Protein AF-X1FPK6-F1 (afdb_monomer)

Mean predicted aligned error: 9.42 Å

Radius of gyration: 22.11 Å; Cα contacts (8 Å, |Δi|>4): 85; chains: 1; bounding box: 51×37×58 Å

Solvent-accessible surface area (backbone atoms only — not comparable to full-atom values): 6823 Å² total; per-residue (Å²): 115,69,71,61,54,52,54,54,59,51,58,76,67,66,68,86,76,87,72,83,51,67,28,59,51,48,30,51,55,52,52,50,31,40,77,72,52,78,44,43,64,62,40,77,58,52,55,67,61,51,12,60,75,69,74,48,63,53,66,39,39,49,53,19,51,52,50,34,38,76,71,53,56,26,42,73,44,97,84,74,46,37,22,29,42,74,80,52,75,64,59,53,50,55,52,50,53,56,46,52,57,53,49,52,53,48,51,56,53,48,63,76,64,61,65,91,79,124

Sequence (118 aa):
KYKYREILKMKSNLKIEGYELLNQKVYRLLKEAIIKGFLEPGTKLLENKIAEKMQVSRTPVREAMQKLVAEGFVKTTPNQTMVVTEVSPEDVKEVLQIRGVLEGLAARTAAKKLTDKK

pLDDT: mean 88.15, std 15.03, range [46.34, 98.38]

Foldseek 3Di:
DVVVVVVVVVVVVPDPDDDQPLLNVLLVVVLVCLVVCVAPFFRWDDLVVSCVVVVHDSVSSVSSLVVCCVVQQWDQDPVRIITGHDDDPVNVVVVVVVVVVVVVVVVVVVVVVDDPPD

Organism: NCBI:txid412755

Nearest PDB structures (foldseek):
  6za7-assembly1_A  TM=7.800E-01  e=1.502E-06  Agrobacterium fabrum str. C58
  3ihu-assembly2_B  TM=8.357E-01  e=2.027E-05  Cupriavidus pinatubonensis JMP134
  6za7-assembly1_B  TM=7.138E-01  e=1.129E-05  Agrobacterium fabrum str. C58
  4p9f-assembly1_A  TM=7.644E-01  e=1.899E-05  Escherichia coli UMEA 3718-1
  3c7j-assembly1_A-2  TM=7.175E-01  e=4.723E-05  Pseudomonas syringae pv. tomato str. DC3000

Secondary structure (DSSP, 8-state):
-HHHHHHHHHHTT----S---HHHHHHHHHHHHHHTTSS-TT-EE-HHHHHHHHT--HHHHHHHHHHHHHTTSEEE-TTS-EEEPP--HHHHHHHHHHHHHHHHHHHHHHHHH-----

Structure (mmCIF, N/CA/C/O backbone):
data_AF-X1FPK6-F1
#
_entry.id   AF-X1FPK6-F1
#
loop_
_atom_site.group_PDB
_atom_site.id
_atom_site.type_symbol
_atom_site.label_atom_id
_atom_site.label_alt_id
_atom_site.label_comp_id
_atom_site.label_asym_id
_atom_si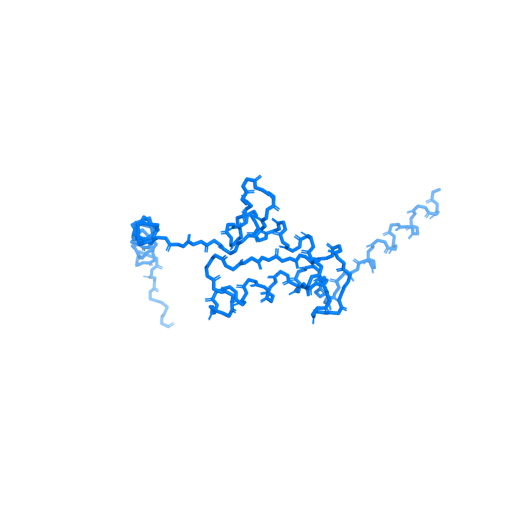te.label_entity_id
_atom_site.label_seq_id
_atom_site.pdbx_PDB_ins_code
_atom_site.Cartn_x
_atom_site.Cartn_y
_atom_site.Cartn_z
_atom_site.occupancy
_atom_site.B_iso_or_equiv
_atom_site.auth_seq_id
_atom_site.auth_comp_id
_atom_site.auth_asym_id
_atom_site.auth_atom_id
_atom_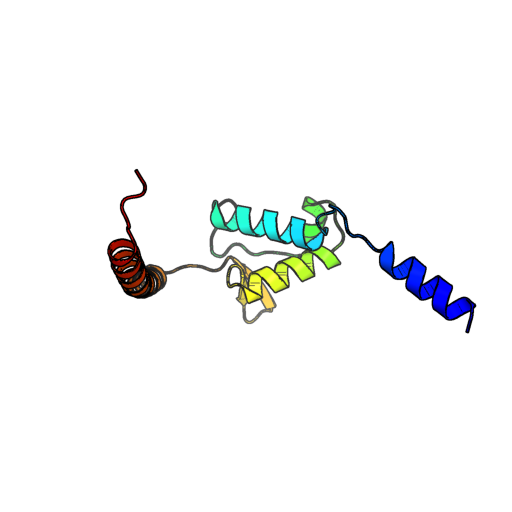site.pdbx_PDB_model_num
ATOM 1 N N . LYS A 1 1 ? 35.557 -0.500 29.540 1.00 52.78 1 LYS A N 1
ATOM 2 C CA . LYS A 1 1 ? 35.883 -1.038 28.189 1.00 52.78 1 LYS A CA 1
ATOM 3 C C . LYS A 1 1 ? 35.368 -2.467 27.960 1.00 52.78 1 LYS A C 1
ATOM 5 O O . LYS A 1 1 ? 34.777 -2.694 26.913 1.00 52.78 1 LYS A O 1
ATOM 10 N N . TYR A 1 2 ? 35.519 -3.399 28.909 1.00 51.41 2 TYR A N 1
ATOM 11 C CA . TYR A 1 2 ? 35.089 -4.803 28.753 1.00 51.41 2 TYR A CA 1
ATOM 12 C C . TYR A 1 2 ? 33.574 -4.989 28.525 1.00 51.41 2 TYR A C 1
ATOM 14 O O . TYR A 1 2 ? 33.186 -5.634 27.558 1.00 51.41 2 TYR A O 1
ATOM 22 N N . LYS A 1 3 ? 32.728 -4.278 29.281 1.00 59.91 3 LYS A N 1
ATOM 23 C CA . LYS A 1 3 ? 31.257 -4.303 29.132 1.00 59.91 3 LYS A CA 1
ATOM 24 C C . LYS A 1 3 ? 30.745 -3.828 27.755 1.00 59.91 3 LYS A C 1
ATOM 26 O O . LYS A 1 3 ? 29.742 -4.314 27.253 1.00 59.91 3 LYS A O 1
ATOM 31 N N . TYR A 1 4 ? 31.461 -2.909 27.099 1.00 59.62 4 TYR A N 1
ATOM 32 C CA . TYR A 1 4 ? 31.097 -2.398 25.764 1.00 59.62 4 TYR A CA 1
ATOM 33 C C . TYR A 1 4 ? 31.400 -3.412 24.645 1.00 59.62 4 TYR A C 1
ATOM 35 O O . TYR A 1 4 ? 30.702 -3.459 23.635 1.00 59.62 4 TYR A O 1
ATOM 43 N N . ARG A 1 5 ? 32.429 -4.253 24.833 1.00 62.06 5 ARG A N 1
ATOM 44 C CA . ARG A 1 5 ? 32.770 -5.339 23.901 1.00 62.06 5 ARG A CA 1
ATOM 45 C C . ARG A 1 5 ? 31.777 -6.498 23.983 1.00 62.06 5 ARG A C 1
ATOM 47 O O . ARG A 1 5 ? 31.493 -7.101 22.954 1.00 62.06 5 ARG A O 1
ATOM 54 N N . GLU A 1 6 ? 31.217 -6.769 25.161 1.00 60.84 6 GLU A N 1
ATOM 55 C CA . GLU A 1 6 ? 30.115 -7.729 25.319 1.00 60.84 6 GLU A CA 1
ATOM 56 C C . GLU A 1 6 ? 28.853 -7.261 24.586 1.00 60.84 6 GLU A C 1
ATOM 58 O O . GLU A 1 6 ? 28.275 -8.027 23.824 1.00 60.84 6 GLU A O 1
ATOM 63 N N . ILE A 1 7 ? 28.498 -5.976 24.701 1.00 61.88 7 ILE A N 1
ATOM 64 C CA . ILE A 1 7 ? 27.365 -5.382 23.968 1.00 61.88 7 ILE A CA 1
ATOM 65 C C . ILE A 1 7 ? 27.565 -5.476 22.441 1.00 61.88 7 ILE A C 1
ATOM 67 O O . ILE A 1 7 ? 26.622 -5.784 21.713 1.00 61.88 7 ILE A O 1
ATOM 71 N N . LEU A 1 8 ? 28.786 -5.259 21.935 1.00 59.78 8 LEU A N 1
ATOM 72 C CA . LEU A 1 8 ? 29.099 -5.394 20.503 1.00 59.78 8 LEU A CA 1
ATOM 73 C C . LEU A 1 8 ? 29.055 -6.850 20.008 1.00 59.78 8 LEU A C 1
ATOM 75 O O . LEU A 1 8 ? 28.556 -7.087 18.911 1.00 59.78 8 LEU A O 1
ATOM 79 N N . LYS A 1 9 ? 29.496 -7.824 20.819 1.00 58.16 9 LYS A N 1
ATOM 80 C CA . LYS A 1 9 ? 29.322 -9.263 20.532 1.00 58.16 9 LYS A CA 1
ATOM 81 C C . LYS A 1 9 ? 27.850 -9.694 20.561 1.00 58.16 9 LYS A C 1
ATOM 83 O O 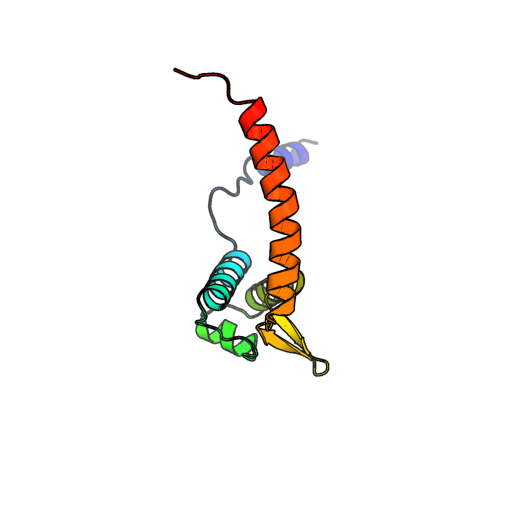. LYS A 1 9 ? 27.461 -10.607 19.842 1.00 58.16 9 LYS A O 1
ATOM 88 N N . MET A 1 10 ? 27.017 -9.023 21.355 1.00 57.22 10 MET A N 1
ATOM 89 C CA . MET A 1 10 ? 25.575 -9.280 21.399 1.00 57.22 10 MET A CA 1
ATOM 90 C C . MET A 1 10 ? 24.861 -8.742 20.148 1.00 57.22 10 MET A C 1
ATOM 92 O O . MET A 1 10 ? 23.929 -9.374 19.657 1.00 57.22 10 MET A O 1
ATOM 96 N N . LYS A 1 11 ? 25.347 -7.635 19.559 1.00 55.88 11 LYS A N 1
ATOM 97 C CA . LYS A 1 11 ? 24.812 -7.089 18.298 1.00 55.88 11 LYS A CA 1
ATOM 98 C C . LYS A 1 11 ? 25.020 -8.005 17.089 1.00 55.88 11 LYS A C 1
ATOM 100 O O . LYS A 1 11 ? 24.156 -8.031 16.221 1.00 55.88 11 LYS A O 1
ATOM 105 N N . SER A 1 12 ? 26.104 -8.783 17.036 1.00 53.66 12 SER A N 1
ATOM 106 C CA . SER A 1 12 ? 26.307 -9.773 15.964 1.00 53.66 12 SER A CA 1
ATOM 107 C C . SER A 1 12 ? 25.349 -10.972 16.039 1.00 53.66 12 SER A C 1
ATOM 109 O O . SER A 1 12 ? 25.200 -11.674 15.044 1.00 53.66 12 SER A O 1
ATOM 111 N N . ASN A 1 13 ? 24.660 -11.164 17.174 1.00 50.66 13 ASN A N 1
ATOM 112 C CA . ASN A 1 13 ? 23.610 -12.173 17.365 1.00 50.66 13 ASN A CA 1
ATOM 113 C C . ASN A 1 13 ? 22.177 -11.613 17.210 1.00 50.66 13 ASN A C 1
ATOM 115 O O . ASN A 1 13 ? 21.221 -12.363 17.380 1.00 50.66 13 ASN A O 1
ATOM 119 N N . LEU A 1 14 ? 21.991 -10.335 16.841 1.00 56.25 14 LEU A N 1
ATOM 120 C CA . LEU A 1 14 ? 20.680 -9.750 16.488 1.00 56.25 14 LEU A CA 1
ATOM 121 C C . LEU A 1 14 ? 20.263 -10.118 15.053 1.00 56.25 14 LEU A C 1
ATOM 123 O O . LEU A 1 14 ? 19.848 -9.268 14.263 1.00 56.25 14 LEU A O 1
ATOM 127 N N . LYS A 1 15 ? 20.407 -11.390 14.682 1.00 56.34 15 LYS A N 1
ATOM 128 C CA . LYS A 1 15 ? 19.901 -11.882 13.403 1.00 56.34 15 LYS A CA 1
ATOM 129 C C . LYS A 1 15 ? 18.376 -11.934 13.464 1.00 56.34 15 LYS A C 1
ATOM 131 O O . LYS A 1 15 ? 17.815 -12.788 14.142 1.00 56.34 15 LYS A O 1
ATOM 136 N N . ILE A 1 16 ? 17.703 -11.055 12.723 1.00 57.69 16 ILE A N 1
ATOM 137 C CA . ILE A 1 16 ? 16.306 -11.289 12.340 1.00 57.69 16 ILE A CA 1
ATOM 138 C C . ILE A 1 16 ? 16.340 -12.313 11.202 1.00 57.69 16 ILE A C 1
ATOM 140 O O . ILE A 1 16 ? 16.329 -11.958 10.027 1.00 57.69 16 ILE A O 1
ATOM 144 N N . GLU A 1 17 ? 16.455 -13.592 11.548 1.00 59.59 17 GLU A N 1
ATOM 145 C CA . GLU A 1 17 ? 16.157 -14.678 10.617 1.00 59.59 17 GLU A CA 1
ATOM 146 C C . GLU A 1 17 ? 14.654 -14.981 10.710 1.00 59.59 17 GLU A C 1
ATOM 148 O O . GLU A 1 17 ? 14.166 -15.514 11.702 1.00 59.59 17 GLU A O 1
ATOM 153 N N . GLY A 1 18 ? 13.917 -14.569 9.673 1.00 66.19 18 GLY A N 1
ATOM 154 C CA . GLY A 1 18 ? 12.615 -15.132 9.311 1.00 66.19 18 GLY A CA 1
ATOM 155 C C . GLY A 1 18 ? 11.461 -14.968 10.305 1.00 66.19 18 GLY A C 1
ATOM 156 O O . GLY A 1 18 ? 10.861 -15.964 10.686 1.00 66.19 18 GLY A O 1
ATOM 157 N N . TYR A 1 19 ? 11.065 -13.735 10.634 1.00 64.56 19 TYR A N 1
ATOM 158 C CA . TYR A 1 19 ? 9.709 -13.446 11.125 1.00 64.56 19 TYR A CA 1
ATOM 159 C C . TYR A 1 19 ? 9.144 -12.232 10.373 1.00 64.56 19 TYR A C 1
ATOM 161 O O . TYR A 1 19 ? 9.700 -11.137 10.453 1.00 64.56 19 TYR A O 1
ATOM 169 N N . GLU A 1 20 ? 8.060 -12.424 9.609 1.00 81.19 20 GLU A N 1
ATOM 170 C CA . GLU A 1 20 ? 7.326 -11.313 8.981 1.00 81.19 20 GLU A CA 1
ATOM 171 C C . GLU A 1 20 ? 6.717 -10.456 10.097 1.00 81.19 20 GLU A C 1
ATOM 173 O O . GLU A 1 20 ? 5.948 -10.957 10.923 1.00 81.19 20 GLU A O 1
ATOM 178 N N . LEU A 1 21 ? 7.071 -9.168 10.141 1.00 89.62 21 LEU A N 1
ATOM 179 C CA . LEU A 1 21 ? 6.497 -8.252 11.122 1.00 89.62 21 LEU A CA 1
ATOM 180 C C . LEU A 1 21 ? 4.978 -8.176 10.925 1.00 89.62 21 LEU A C 1
ATOM 182 O O . LEU A 1 21 ? 4.476 -8.171 9.800 1.00 89.62 21 LEU A O 1
ATOM 186 N N . LEU A 1 22 ? 4.231 -8.085 12.025 1.00 91.06 22 LEU A N 1
ATOM 187 C CA . LEU A 1 22 ? 2.770 -8.154 11.979 1.00 91.06 22 LEU A CA 1
ATOM 188 C C . LEU A 1 22 ? 2.154 -7.048 11.106 1.00 91.06 22 LEU A C 1
ATOM 190 O O . LEU A 1 22 ? 1.216 -7.307 10.359 1.00 91.06 22 LEU A O 1
ATOM 194 N N . ASN A 1 23 ? 2.721 -5.841 11.137 1.00 92.94 23 ASN A N 1
ATOM 195 C CA . ASN A 1 23 ? 2.327 -4.735 10.262 1.00 92.94 23 ASN A CA 1
ATOM 196 C C . ASN A 1 23 ? 2.562 -5.047 8.770 1.00 92.94 23 ASN A C 1
ATOM 198 O O . ASN A 1 23 ? 1.710 -4.744 7.939 1.00 92.94 23 ASN A O 1
ATOM 202 N N . GLN A 1 24 ? 3.672 -5.704 8.418 1.00 95.31 24 GLN A N 1
ATOM 203 C CA . GLN A 1 24 ? 3.962 -6.129 7.045 1.00 95.31 24 GLN A CA 1
ATOM 204 C C . GLN A 1 24 ? 2.974 -7.196 6.574 1.00 95.31 24 GLN A C 1
ATOM 206 O O . GLN A 1 24 ? 2.455 -7.092 5.461 1.00 95.31 24 GLN A O 1
ATOM 211 N N . LYS A 1 25 ? 2.648 -8.161 7.443 1.00 94.75 25 LYS A N 1
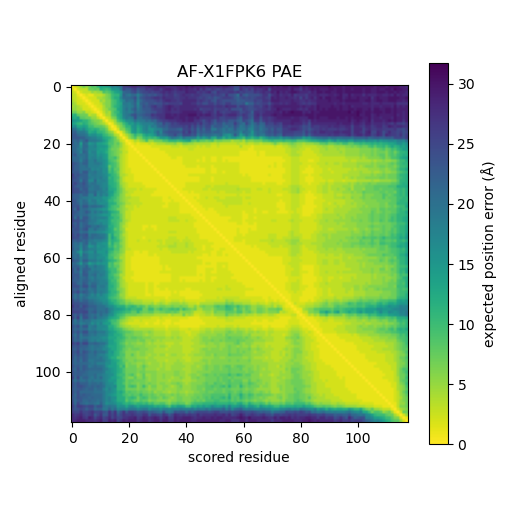ATOM 212 C CA . LYS A 1 25 ? 1.649 -9.195 7.157 1.00 94.75 25 LYS A CA 1
ATOM 213 C C . LYS A 1 25 ? 0.260 -8.596 6.929 1.00 94.75 25 LYS A C 1
ATOM 215 O O . LYS A 1 25 ? -0.395 -8.938 5.947 1.00 94.75 25 LYS A O 1
ATOM 220 N N . VAL A 1 26 ? -0.174 -7.672 7.792 1.00 96.88 26 VAL A N 1
ATOM 221 C CA . VAL A 1 26 ? -1.453 -6.954 7.636 1.00 96.88 26 VAL A CA 1
ATOM 222 C C . VAL A 1 26 ? -1.473 -6.167 6.325 1.00 96.88 26 VAL A C 1
ATOM 224 O O . VAL A 1 26 ? -2.418 -6.298 5.551 1.00 96.88 26 VAL A O 1
ATOM 227 N N . TYR A 1 27 ? -0.412 -5.407 6.036 1.00 97.81 27 TYR A N 1
ATOM 228 C CA . TYR A 1 27 ? -0.271 -4.668 4.779 1.00 97.81 27 TYR A CA 1
ATOM 229 C C . TYR A 1 27 ? -0.400 -5.590 3.561 1.00 97.81 27 TYR A C 1
ATOM 231 O O . TYR A 1 27 ? -1.176 -5.293 2.655 1.00 97.81 27 TYR A O 1
ATOM 239 N N . ARG A 1 28 ? 0.314 -6.723 3.550 1.00 97.19 28 ARG A N 1
ATOM 240 C CA . ARG A 1 28 ? 0.304 -7.672 2.430 1.00 97.19 28 ARG A CA 1
ATOM 241 C C . ARG A 1 28 ? -1.092 -8.240 2.190 1.00 97.19 28 ARG A C 1
ATOM 243 O O . ARG A 1 28 ? -1.553 -8.222 1.054 1.00 97.19 28 ARG A O 1
ATOM 250 N N . LEU A 1 29 ? -1.771 -8.681 3.250 1.00 97.19 29 LEU A N 1
ATOM 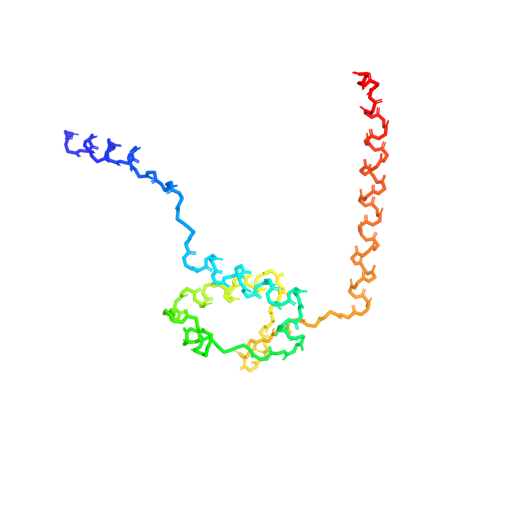251 C CA . LEU A 1 29 ? -3.122 -9.242 3.160 1.00 97.19 29 LEU A CA 1
ATOM 252 C C . LEU A 1 29 ? -4.150 -8.212 2.680 1.00 97.19 29 LEU A C 1
ATOM 254 O O . LEU A 1 29 ? -4.976 -8.524 1.826 1.00 97.19 29 LEU A O 1
ATOM 258 N N . LEU A 1 30 ? -4.096 -6.980 3.196 1.00 97.56 30 LEU A N 1
ATOM 259 C CA . LEU A 1 30 ? -4.997 -5.909 2.762 1.00 97.56 30 LEU A CA 1
ATOM 260 C C . LEU A 1 30 ? -4.734 -5.503 1.308 1.00 97.56 30 LEU A C 1
ATOM 262 O O . LEU A 1 30 ? -5.678 -5.379 0.533 1.00 97.56 30 LEU A O 1
ATOM 266 N N . LYS A 1 31 ? -3.464 -5.347 0.917 1.00 98.12 31 LYS A N 1
ATOM 267 C CA . LYS A 1 31 ? -3.079 -5.041 -0.466 1.00 98.12 31 LYS A CA 1
ATOM 268 C C . LYS A 1 31 ? -3.557 -6.122 -1.429 1.00 98.12 31 LYS A C 1
ATOM 270 O O . LYS A 1 31 ? -4.128 -5.810 -2.467 1.00 98.12 31 LYS A O 1
ATOM 275 N N . GLU A 1 32 ? -3.358 -7.387 -1.075 1.00 97.94 32 GLU A N 1
ATOM 276 C CA . GLU A 1 32 ? -3.824 -8.516 -1.876 1.00 97.94 32 GLU A CA 1
ATOM 277 C C . GLU A 1 32 ? -5.354 -8.536 -1.988 1.00 97.94 32 GLU A C 1
ATOM 279 O O . GLU A 1 32 ? -5.879 -8.762 -3.076 1.00 97.94 32 GLU A O 1
ATOM 284 N N . ALA A 1 33 ? -6.070 -8.234 -0.902 1.00 97.19 33 ALA A N 1
ATOM 285 C CA . ALA A 1 33 ? -7.524 -8.135 -0.916 1.00 97.19 33 ALA A CA 1
ATOM 286 C C . ALA A 1 33 ? -8.039 -7.002 -1.820 1.00 97.19 33 ALA A C 1
ATOM 288 O O . ALA A 1 33 ? -9.035 -7.196 -2.512 1.00 97.19 33 ALA A O 1
ATOM 289 N N . ILE A 1 34 ? -7.348 -5.859 -1.860 1.00 97.44 34 ILE A N 1
ATOM 290 C CA . ILE A 1 34 ? -7.660 -4.752 -2.779 1.00 97.44 34 ILE A CA 1
ATOM 291 C C . ILE A 1 34 ? -7.399 -5.173 -4.232 1.00 97.44 34 ILE A C 1
ATOM 293 O O . ILE A 1 34 ? -8.283 -5.057 -5.073 1.00 97.44 34 ILE A O 1
ATOM 297 N N . ILE A 1 35 ? -6.217 -5.726 -4.528 1.00 95.75 35 ILE A N 1
ATOM 298 C CA . ILE A 1 35 ? -5.828 -6.123 -5.895 1.00 95.75 35 ILE A CA 1
ATOM 299 C C . ILE A 1 35 ? -6.755 -7.207 -6.458 1.00 95.75 35 ILE A C 1
ATOM 301 O O . ILE A 1 35 ? -7.087 -7.182 -7.640 1.00 95.75 35 ILE A O 1
ATOM 305 N N . LYS A 1 36 ? -7.176 -8.162 -5.622 1.00 96.19 36 LYS A N 1
ATOM 306 C CA . LYS A 1 36 ? -8.098 -9.236 -6.018 1.00 96.19 36 LYS A CA 1
ATOM 307 C C . LYS A 1 36 ? -9.566 -8.798 -6.067 1.00 96.19 36 LYS A C 1
ATOM 309 O O . LYS A 1 36 ? -10.409 -9.609 -6.433 1.00 96.19 36 LYS A O 1
ATOM 314 N N . GLY A 1 37 ? -9.881 -7.561 -5.679 1.00 93.75 37 GLY A N 1
ATOM 315 C CA . GLY A 1 37 ? -11.249 -7.040 -5.658 1.00 93.75 37 GLY A CA 1
ATOM 316 C C . GLY A 1 37 ? -12.109 -7.535 -4.491 1.00 93.75 37 GLY A C 1
ATOM 317 O O . GLY A 1 37 ? -13.305 -7.281 -4.478 1.00 93.75 37 GLY A O 1
ATOM 318 N N . PHE A 1 38 ? -11.534 -8.204 -3.484 1.00 96.19 38 PHE A N 1
ATOM 319 C CA . PHE A 1 38 ? -12.263 -8.536 -2.249 1.00 96.19 38 PHE A CA 1
ATOM 320 C C . PHE A 1 38 ? -12.583 -7.291 -1.411 1.00 96.19 38 PHE A C 1
ATOM 322 O O . PHE A 1 38 ? -13.525 -7.293 -0.621 1.00 96.19 38 PHE A O 1
ATOM 329 N N . LEU A 1 39 ? -11.767 -6.245 -1.552 1.00 96.44 39 LEU A N 1
ATOM 330 C CA . LEU A 1 39 ? -12.058 -4.897 -1.084 1.00 96.44 39 LEU A CA 1
ATOM 331 C C . LEU A 1 39 ? -12.251 -4.018 -2.317 1.00 96.44 39 LEU A C 1
ATOM 333 O O . LEU A 1 39 ? -11.280 -3.635 -2.966 1.00 96.44 39 LEU A O 1
ATOM 337 N N . GLU A 1 40 ? -13.508 -3.738 -2.646 1.00 96.50 40 GLU A N 1
ATOM 338 C CA . GLU A 1 40 ? -13.872 -2.985 -3.845 1.00 96.50 40 GLU A CA 1
ATOM 339 C C . GLU A 1 40 ? -13.422 -1.516 -3.755 1.00 96.50 40 GLU A C 1
ATOM 341 O O . GLU A 1 40 ? -13.372 -0.953 -2.650 1.00 96.50 40 GLU A O 1
ATOM 346 N N . PRO A 1 41 ? -13.136 -0.859 -4.893 1.00 96.12 41 PRO A N 1
ATOM 347 C CA . PRO A 1 41 ? -12.928 0.584 -4.947 1.00 96.12 41 PRO A CA 1
ATOM 348 C C . PRO A 1 41 ? -14.013 1.369 -4.198 1.00 96.12 41 PRO A C 1
ATOM 350 O O . PRO A 1 41 ? -15.194 1.041 -4.262 1.00 96.12 41 PRO A O 1
ATOM 353 N N . GLY A 1 42 ? -13.614 2.392 -3.441 1.00 95.62 42 GLY A N 1
ATOM 354 C CA . GLY A 1 42 ? -14.529 3.182 -2.610 1.00 95.62 42 GLY A CA 1
ATOM 355 C C . GLY A 1 42 ? -14.914 2.538 -1.269 1.00 95.62 42 GLY A C 1
ATOM 356 O O . GLY A 1 42 ? -15.515 3.210 -0.425 1.00 95.62 42 GLY A O 1
ATOM 357 N N . THR A 1 43 ? -14.529 1.281 -1.003 1.00 96.25 43 THR A N 1
ATOM 358 C CA . THR A 1 43 ? -14.793 0.622 0.288 1.00 96.25 43 THR A CA 1
ATOM 359 C C . THR A 1 43 ? -14.176 1.412 1.439 1.00 96.25 43 THR A C 1
ATOM 361 O O . THR A 1 43 ? -12.974 1.681 1.451 1.00 96.25 43 THR A O 1
ATOM 364 N N . LYS A 1 44 ? -14.988 1.744 2.449 1.00 96.69 44 LYS A N 1
ATOM 365 C CA . LYS A 1 44 ? -14.522 2.393 3.683 1.00 96.69 44 LYS A CA 1
ATOM 366 C C . LYS A 1 44 ? -13.743 1.410 4.552 1.00 96.69 44 LYS A C 1
ATOM 368 O O . LYS A 1 44 ? -14.249 0.346 4.905 1.00 96.69 44 LYS A O 1
ATOM 373 N N . LEU A 1 45 ? -12.544 1.809 4.962 1.00 96.44 45 LEU A N 1
ATOM 374 C CA . LEU A 1 45 ? -11.652 1.017 5.801 1.00 96.44 45 LEU A CA 1
ATOM 375 C C . LEU A 1 45 ? -11.577 1.633 7.200 1.00 96.44 45 LEU A C 1
ATOM 377 O O . LEU A 1 45 ? -11.193 2.787 7.371 1.00 96.44 45 LEU A O 1
ATOM 381 N N . LEU A 1 46 ? -11.959 0.850 8.209 1.00 95.56 46 LEU A N 1
ATOM 382 C CA . LEU A 1 46 ? -11.930 1.259 9.613 1.00 95.56 46 LEU A CA 1
ATOM 383 C C . LEU A 1 46 ? -10.882 0.434 10.354 1.00 95.56 46 LEU A C 1
ATOM 385 O O . LEU A 1 46 ? -11.051 -0.777 10.498 1.00 95.56 46 LEU A O 1
ATOM 389 N N . GLU A 1 47 ? -9.841 1.094 10.870 1.00 94.88 47 GLU A N 1
ATOM 390 C CA . GLU A 1 47 ? -8.726 0.436 11.569 1.00 94.88 47 GLU A CA 1
ATOM 391 C C . GLU A 1 47 ? -9.213 -0.497 12.680 1.00 94.88 47 GLU A C 1
ATOM 393 O O . GLU A 1 47 ? -8.772 -1.638 12.769 1.00 94.88 47 GLU A O 1
ATOM 398 N N . ASN A 1 48 ? -10.185 -0.045 13.478 1.00 95.56 48 ASN A N 1
ATOM 399 C CA . ASN A 1 48 ? -10.731 -0.822 14.592 1.00 95.56 48 ASN A CA 1
ATOM 400 C C . ASN A 1 48 ? -11.392 -2.123 14.123 1.00 95.56 48 ASN A C 1
ATOM 402 O O . ASN A 1 48 ? -11.158 -3.167 14.722 1.00 95.56 48 ASN A O 1
ATOM 406 N N . LYS A 1 49 ? -12.177 -2.066 13.038 1.00 96.06 49 LYS A N 1
ATOM 407 C CA . LYS A 1 49 ? -12.863 -3.245 12.491 1.00 96.06 49 LYS A CA 1
ATOM 408 C C . LYS A 1 49 ? -11.875 -4.227 11.870 1.00 96.06 49 LYS A C 1
ATOM 410 O O . LYS A 1 49 ? -12.046 -5.435 11.987 1.00 96.06 49 LYS A O 1
ATOM 415 N N . ILE A 1 50 ? -10.842 -3.712 11.204 1.00 95.88 50 ILE A N 1
ATOM 416 C CA . ILE A 1 50 ? -9.786 -4.540 10.616 1.00 95.88 50 ILE A CA 1
ATOM 417 C C . ILE A 1 50 ? -8.974 -5.219 11.725 1.00 95.88 50 ILE A C 1
ATOM 419 O O . ILE A 1 50 ? -8.738 -6.421 11.645 1.00 95.88 50 ILE A O 1
ATOM 423 N N . ALA A 1 51 ? -8.602 -4.476 12.770 1.00 95.88 51 ALA A N 1
ATOM 424 C CA . ALA A 1 51 ? -7.878 -4.998 13.927 1.00 95.88 51 ALA A CA 1
ATOM 425 C C . ALA A 1 51 ? -8.651 -6.128 14.622 1.00 95.88 51 ALA A C 1
ATOM 427 O O . ALA A 1 51 ? -8.090 -7.193 14.864 1.00 95.88 51 ALA A O 1
ATOM 428 N N . GLU A 1 52 ? -9.950 -5.927 14.856 1.00 97.06 52 GLU A N 1
ATOM 429 C CA . GLU A 1 52 ? -10.847 -6.940 15.418 1.00 97.06 52 GLU A CA 1
ATOM 430 C C . GLU A 1 52 ? -10.930 -8.185 14.522 1.00 97.06 52 GLU A C 1
ATOM 432 O O . GLU A 1 52 ? -10.671 -9.297 14.979 1.00 97.06 52 GLU A O 1
ATOM 437 N N . LYS A 1 53 ? -11.196 -8.003 13.221 1.00 94.38 53 LYS A N 1
ATOM 438 C CA . LYS A 1 53 ? -11.319 -9.110 12.259 1.00 94.38 53 LYS A CA 1
ATOM 439 C C . LYS A 1 53 ? -10.028 -9.919 12.115 1.00 94.38 53 LYS A C 1
ATOM 441 O O . LYS A 1 53 ? -10.084 -11.128 11.910 1.00 94.38 53 LYS A O 1
ATOM 446 N N . MET A 1 54 ? -8.876 -9.259 12.192 1.00 93.75 54 MET A N 1
ATOM 447 C CA . MET A 1 54 ? -7.564 -9.899 12.087 1.00 93.75 54 MET A CA 1
ATOM 448 C C . MET A 1 54 ? -7.013 -10.376 13.438 1.00 93.75 54 MET A C 1
ATOM 450 O O . MET A 1 54 ? -5.952 -10.993 13.450 1.00 93.75 54 MET A O 1
ATOM 454 N N . GLN A 1 55 ? -7.718 -10.124 14.549 1.00 95.12 55 GLN A N 1
ATOM 455 C CA . GLN A 1 55 ? -7.298 -10.459 15.917 1.00 95.12 55 GLN A CA 1
ATOM 456 C C . GLN A 1 55 ? -5.911 -9.897 16.274 1.00 95.12 55 GLN A C 1
ATOM 458 O O . GLN A 1 55 ? -5.061 -10.571 16.854 1.00 95.12 55 GLN A O 1
ATOM 463 N N . VAL A 1 56 ? -5.676 -8.635 15.913 1.00 94.75 56 VAL A N 1
ATOM 464 C CA . VAL A 1 56 ? -4.428 -7.908 16.186 1.00 94.75 56 VAL A CA 1
ATOM 465 C C . VAL A 1 56 ? -4.719 -6.581 16.882 1.00 94.75 56 VAL A C 1
ATOM 467 O O . VAL A 1 56 ? -5.849 -6.095 16.893 1.00 94.75 56 VAL A O 1
ATOM 470 N N . SER A 1 57 ? -3.693 -5.951 17.458 1.00 96.00 57 SER A N 1
ATOM 471 C CA . SER A 1 57 ? -3.835 -4.594 17.991 1.00 96.00 57 SER A CA 1
ATOM 472 C C . SER A 1 57 ? -3.975 -3.555 16.867 1.00 96.00 57 SER A C 1
ATOM 474 O O . SER A 1 57 ? -3.668 -3.809 15.702 1.00 96.00 57 SER A O 1
ATOM 476 N N . ARG A 1 58 ? -4.429 -2.345 17.211 1.00 96.50 58 ARG A N 1
ATOM 477 C CA . ARG A 1 58 ? -4.632 -1.259 16.232 1.00 96.50 58 ARG A CA 1
ATOM 478 C C . ARG A 1 58 ? -3.325 -0.719 15.645 1.00 96.50 58 ARG A C 1
ATOM 480 O O . ARG A 1 58 ? -3.314 -0.295 14.498 1.00 96.50 58 ARG A O 1
ATOM 487 N N . THR A 1 59 ? -2.224 -0.752 16.396 1.00 96.69 59 THR A N 1
ATOM 488 C CA . THR A 1 59 ? -0.920 -0.210 15.969 1.00 96.69 59 THR A CA 1
ATOM 489 C C . THR A 1 59 ? -0.406 -0.800 14.646 1.00 96.69 59 THR A C 1
ATOM 491 O O . THR A 1 59 ? -0.185 -0.018 13.722 1.00 96.69 59 THR A O 1
ATOM 494 N N . PRO A 1 60 ? -0.271 -2.134 14.478 1.00 95.88 60 PRO A N 1
ATOM 495 C CA . PRO A 1 60 ? 0.182 -2.715 13.213 1.00 95.88 60 PRO A CA 1
ATOM 496 C C . PRO A 1 60 ? -0.798 -2.472 12.060 1.00 95.88 60 PRO A C 1
ATOM 498 O O . PRO A 1 60 ? -0.371 -2.375 10.912 1.00 95.88 60 PRO A O 1
ATOM 501 N N . VAL A 1 61 ? -2.099 -2.338 12.348 1.00 97.62 61 VAL A N 1
ATOM 502 C CA . VAL A 1 61 ? -3.110 -1.990 11.339 1.00 97.62 61 VAL A CA 1
ATOM 503 C C . VAL A 1 61 ? -2.927 -0.556 10.864 1.00 97.62 61 VAL A C 1
ATOM 505 O O . VAL A 1 61 ? -2.875 -0.328 9.662 1.00 97.62 61 VAL A O 1
ATOM 508 N N . ARG A 1 62 ? -2.763 0.399 11.783 1.00 96.00 62 ARG A N 1
ATOM 509 C CA . ARG A 1 62 ? -2.516 1.806 11.450 1.00 96.00 62 ARG A CA 1
ATOM 510 C C . ARG A 1 62 ? -1.261 1.972 10.596 1.00 96.00 62 ARG A C 1
ATOM 512 O O . ARG A 1 62 ? -1.293 2.670 9.589 1.00 96.00 62 ARG A O 1
ATOM 519 N N . GLU A 1 63 ? -0.168 1.301 10.954 1.00 97.44 63 GLU A N 1
ATOM 520 C CA . GLU A 1 63 ? 1.075 1.323 10.169 1.00 97.44 63 GLU A CA 1
ATOM 521 C C . GLU A 1 63 ? 0.883 0.739 8.762 1.00 97.44 63 GLU A C 1
ATOM 523 O O . GLU A 1 63 ? 1.336 1.320 7.773 1.00 97.44 63 GLU A O 1
ATOM 528 N N . ALA A 1 64 ? 0.167 -0.383 8.650 1.00 97.25 64 ALA A N 1
ATOM 529 C CA . ALA A 1 64 ? -0.170 -0.980 7.362 1.00 97.25 64 ALA A CA 1
ATOM 530 C C . ALA A 1 64 ? -1.040 -0.049 6.503 1.00 97.25 64 ALA A C 1
ATOM 532 O O . ALA A 1 64 ? -0.772 0.125 5.315 1.00 97.25 64 ALA A O 1
ATOM 533 N N . MET A 1 65 ? -2.047 0.584 7.108 1.00 96.94 65 MET A N 1
ATOM 534 C CA . MET A 1 65 ? -2.940 1.542 6.456 1.00 96.94 65 MET A CA 1
ATOM 535 C C . MET A 1 65 ? -2.190 2.785 5.972 1.00 96.94 65 MET A C 1
ATOM 537 O O . MET A 1 65 ? -2.391 3.213 4.839 1.00 96.94 65 MET A O 1
ATOM 541 N N . GLN A 1 66 ? -1.274 3.331 6.776 1.00 96.94 66 GLN A N 1
ATOM 542 C CA . GLN A 1 66 ? -0.409 4.440 6.361 1.00 96.94 66 GLN A CA 1
ATOM 543 C C . GLN A 1 66 ? 0.446 4.071 5.148 1.00 96.94 66 GLN A C 1
ATOM 545 O O . GLN A 1 66 ? 0.570 4.864 4.217 1.00 96.94 66 GLN A O 1
ATOM 550 N N . LYS A 1 67 ? 0.990 2.851 5.121 1.00 97.81 67 LYS A N 1
ATOM 551 C CA . LYS A 1 67 ? 1.748 2.362 3.968 1.00 97.81 67 LYS A CA 1
ATOM 552 C C . LYS A 1 67 ? 0.869 2.187 2.723 1.00 97.81 67 LYS A C 1
ATOM 554 O O . LYS A 1 67 ? 1.291 2.560 1.635 1.00 97.81 67 LYS A O 1
ATOM 559 N N . LEU A 1 68 ? -0.355 1.673 2.871 1.00 98.12 68 LEU A N 1
ATOM 560 C CA . LEU A 1 68 ? -1.319 1.581 1.765 1.00 98.12 68 LEU A CA 1
ATOM 561 C C . LEU A 1 68 ? -1.695 2.958 1.207 1.00 98.12 68 LEU A C 1
ATOM 563 O O . LEU A 1 68 ? -1.869 3.082 -0.003 1.00 98.12 68 LEU A O 1
ATOM 567 N N . VAL A 1 69 ? -1.783 3.980 2.065 1.00 97.50 69 VAL A N 1
ATOM 568 C CA . VAL A 1 69 ? -1.994 5.370 1.638 1.00 97.50 69 VAL A CA 1
ATOM 569 C C . VAL A 1 69 ? -0.790 5.914 0.885 1.00 97.50 69 VAL A C 1
ATOM 571 O O . VAL A 1 69 ? -0.953 6.482 -0.190 1.00 97.50 69 VAL A O 1
ATOM 574 N N . ALA A 1 70 ? 0.418 5.701 1.406 1.00 97.44 70 ALA A N 1
ATOM 575 C CA . ALA A 1 70 ? 1.646 6.146 0.750 1.00 97.44 70 ALA A CA 1
ATOM 576 C C . ALA A 1 70 ? 1.835 5.519 -0.644 1.00 97.44 70 ALA A C 1
ATOM 578 O O . ALA A 1 70 ? 2.387 6.154 -1.536 1.00 97.44 70 ALA A O 1
ATOM 579 N N . GLU A 1 71 ? 1.360 4.287 -0.839 1.00 96.81 71 GLU A N 1
ATOM 580 C CA . GLU A 1 71 ? 1.393 3.589 -2.128 1.00 96.81 71 GLU A CA 1
ATOM 581 C C . GLU A 1 71 ? 0.149 3.830 -3.005 1.00 96.81 71 GLU A C 1
ATOM 583 O O . GLU A 1 71 ? 0.069 3.289 -4.104 1.00 96.81 71 GLU A O 1
ATOM 588 N N . GLY A 1 72 ? -0.829 4.611 -2.537 1.00 96.00 72 GLY A N 1
ATOM 589 C CA . GLY A 1 72 ? -2.020 4.972 -3.310 1.00 96.00 72 GLY A CA 1
ATOM 590 C C . GLY A 1 72 ? -3.106 3.895 -3.407 1.00 96.00 72 GLY A C 1
ATOM 591 O O . GLY A 1 72 ? -4.107 4.121 -4.080 1.00 96.00 72 GLY A O 1
ATOM 592 N N . PHE A 1 73 ? -2.984 2.756 -2.716 1.00 97.25 73 PHE A N 1
ATOM 593 C CA . PHE A 1 73 ? -4.049 1.734 -2.653 1.00 97.25 73 PHE A CA 1
ATOM 594 C C . PHE A 1 73 ? -5.261 2.194 -1.835 1.00 97.25 73 PHE A C 1
ATOM 596 O O . PHE A 1 73 ? -6.379 1.716 -2.029 1.00 97.25 73 PHE A O 1
ATOM 603 N N . VAL A 1 74 ? -5.027 3.112 -0.900 1.00 98.00 74 VAL A N 1
ATOM 604 C CA . VAL A 1 74 ? -6.040 3.730 -0.047 1.00 98.00 74 VAL A CA 1
ATOM 605 C C . VAL A 1 74 ? -5.875 5.243 -0.137 1.00 98.00 74 VAL A C 1
ATOM 607 O O . VAL A 1 74 ? -4.755 5.743 -0.162 1.00 98.00 74 VAL A O 1
ATOM 610 N N . LYS A 1 75 ? -6.976 5.990 -0.139 1.00 96.62 75 LYS A N 1
ATOM 611 C CA . LYS A 1 75 ? -6.980 7.455 -0.061 1.00 96.62 75 LYS A CA 1
ATOM 612 C C . LYS A 1 75 ? -7.680 7.917 1.212 1.00 96.62 75 LYS A C 1
ATOM 614 O O . LYS A 1 75 ? -8.647 7.302 1.667 1.00 96.62 75 LYS A O 1
ATOM 619 N N . THR A 1 76 ? -7.207 9.022 1.777 1.00 95.06 76 THR A N 1
ATOM 620 C CA . THR A 1 76 ? -7.876 9.694 2.896 1.00 95.06 76 THR A CA 1
ATOM 621 C C . THR A 1 76 ? -8.780 10.789 2.346 1.00 95.06 76 THR A C 1
ATOM 623 O O . THR A 1 76 ? -8.331 11.690 1.645 1.00 95.06 76 THR A O 1
ATOM 626 N N . THR A 1 77 ? -10.069 10.699 2.651 1.00 90.38 77 THR A N 1
ATOM 627 C CA . THR A 1 77 ? -11.072 11.719 2.312 1.00 90.38 77 THR A CA 1
ATOM 628 C C . THR A 1 77 ? -10.957 12.951 3.228 1.00 90.38 77 THR A C 1
ATOM 630 O O . THR A 1 77 ? -10.389 12.837 4.318 1.00 90.38 77 THR A O 1
ATOM 633 N N . PRO A 1 78 ? -11.552 14.109 2.866 1.00 87.50 78 PRO A N 1
ATOM 634 C CA . PRO A 1 78 ? -11.554 15.311 3.714 1.00 87.50 78 PRO A CA 1
ATOM 635 C C . PRO A 1 78 ? -12.058 15.079 5.147 1.00 87.50 78 PRO A C 1
ATOM 637 O O . PRO A 1 78 ? -11.557 15.684 6.089 1.00 87.50 78 PRO A O 1
ATOM 640 N N . ASN A 1 79 ? -12.981 14.132 5.335 1.00 89.69 79 ASN A N 1
ATOM 641 C CA . ASN A 1 79 ? -13.532 13.775 6.646 1.00 89.69 79 ASN A CA 1
ATOM 642 C C . ASN A 1 79 ? -12.657 12.758 7.406 1.00 89.69 79 ASN A C 1
ATOM 644 O O . ASN A 1 79 ? -13.167 11.997 8.225 1.00 89.69 79 ASN A O 1
ATOM 648 N N . GLN A 1 80 ? -11.364 12.670 7.074 1.00 82.81 80 GLN A N 1
ATOM 649 C CA . GLN A 1 80 ? -10.386 11.723 7.632 1.00 82.81 80 GLN A CA 1
ATOM 650 C C . GLN A 1 80 ? -10.793 10.241 7.515 1.00 82.81 80 GLN A C 1
ATOM 652 O O . GLN A 1 80 ? -10.241 9.374 8.188 1.00 82.81 80 GLN A O 1
ATOM 657 N N . THR A 1 81 ? -11.748 9.919 6.637 1.00 89.75 81 THR A N 1
ATOM 658 C CA . THR A 1 81 ? -12.134 8.530 6.358 1.00 89.75 81 THR A CA 1
ATOM 659 C C . THR A 1 81 ? -11.185 7.943 5.324 1.00 89.75 81 THR A C 1
ATOM 661 O O . THR A 1 81 ? -10.978 8.554 4.275 1.00 89.75 81 THR A O 1
ATOM 664 N N . MET A 1 82 ? -10.653 6.754 5.596 1.00 95.75 82 MET A N 1
ATOM 665 C CA . MET A 1 82 ? -9.822 5.997 4.662 1.00 95.75 82 MET A CA 1
ATOM 666 C C . MET A 1 82 ? -10.708 5.134 3.762 1.00 95.75 82 MET A C 1
ATOM 668 O O . MET A 1 82 ? -11.587 4.421 4.254 1.00 95.75 82 MET A O 1
ATOM 672 N N . VAL A 1 83 ? -10.491 5.198 2.450 1.00 97.44 83 VAL A N 1
ATOM 673 C CA . VAL A 1 83 ? -11.248 4.426 1.455 1.00 97.44 83 VAL A CA 1
ATOM 674 C C . VAL A 1 83 ? -10.317 3.800 0.425 1.00 97.44 83 VAL A C 1
ATOM 676 O O . VAL A 1 83 ? -9.276 4.374 0.115 1.00 97.44 83 VAL A O 1
ATOM 679 N N . VAL A 1 84 ? -10.681 2.636 -0.112 1.00 97.94 84 VAL A N 1
ATOM 680 C CA . VAL A 1 84 ? -9.949 2.015 -1.229 1.00 97.94 84 VAL A CA 1
ATOM 681 C C . VAL A 1 84 ? -9.968 2.960 -2.430 1.00 97.94 84 VAL A C 1
ATOM 683 O O . VAL A 1 84 ? -11.016 3.514 -2.773 1.00 97.94 84 VAL A O 1
ATOM 686 N N . THR A 1 85 ? -8.809 3.173 -3.046 1.00 96.94 85 THR A N 1
ATOM 687 C CA . THR A 1 85 ? -8.674 4.081 -4.188 1.00 96.94 85 THR A CA 1
ATOM 688 C C . THR A 1 85 ? -9.417 3.539 -5.406 1.00 96.94 85 THR A C 1
ATOM 690 O O . THR A 1 85 ? -9.383 2.347 -5.701 1.00 96.94 85 THR A O 1
ATOM 693 N N . GLU A 1 86 ? -10.093 4.435 -6.116 1.00 94.06 86 GLU A N 1
ATOM 694 C CA . GLU A 1 86 ? -10.705 4.148 -7.411 1.00 94.06 86 GLU A CA 1
ATOM 695 C C . GLU A 1 86 ? -9.705 4.454 -8.516 1.00 94.06 86 GLU A C 1
ATOM 697 O O . GLU A 1 86 ? -8.985 5.447 -8.430 1.00 94.06 86 GLU A O 1
ATOM 702 N N . VAL A 1 87 ? -9.678 3.602 -9.539 1.00 90.06 87 VAL A N 1
ATOM 703 C CA . VAL A 1 87 ? -8.845 3.778 -10.729 1.00 90.06 87 VAL A CA 1
ATOM 704 C C . VAL A 1 87 ? -9.775 4.069 -11.896 1.00 90.06 87 VAL A C 1
ATOM 706 O O . VAL A 1 87 ? -10.655 3.26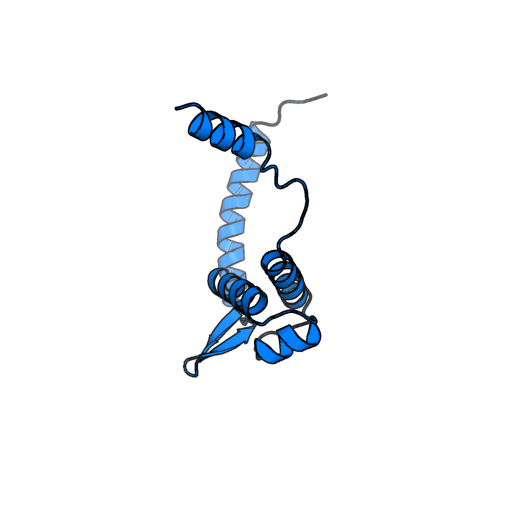5 -12.210 1.00 90.06 87 VAL A O 1
ATOM 709 N N . SER A 1 88 ? -9.601 5.226 -12.521 1.00 92.38 88 SER A N 1
ATOM 710 C CA . SER A 1 88 ? -10.359 5.613 -13.700 1.00 92.38 88 SER A CA 1
ATOM 711 C C . SER A 1 88 ? -9.763 4.990 -14.971 1.00 92.38 88 SER A C 1
ATOM 713 O O . SER A 1 88 ? -8.579 4.643 -15.012 1.00 92.38 88 SER A O 1
ATOM 715 N N . PRO A 1 89 ? -10.548 4.870 -16.055 1.00 93.44 89 PRO A N 1
ATOM 716 C CA . PRO A 1 89 ? -10.018 4.451 -17.350 1.00 93.44 89 PRO A CA 1
ATOM 717 C C . PRO A 1 89 ? -8.882 5.344 -17.876 1.00 93.44 89 PRO A C 1
ATOM 719 O O . PRO A 1 89 ? -8.000 4.848 -18.578 1.00 93.44 89 PRO A O 1
ATOM 722 N N . GLU A 1 90 ? -8.878 6.638 -17.535 1.00 95.94 90 GLU A N 1
ATOM 723 C CA . GLU A 1 90 ? -7.806 7.554 -17.941 1.00 95.94 90 GLU A CA 1
ATOM 724 C C . GLU A 1 90 ? -6.506 7.253 -17.183 1.00 95.94 90 GLU A C 1
ATOM 726 O O . GLU A 1 90 ? -5.460 7.154 -17.818 1.00 95.94 90 GLU A O 1
ATOM 731 N N . ASP A 1 91 ? -6.572 6.955 -15.878 1.00 92.81 91 ASP A N 1
ATOM 732 C CA . ASP A 1 91 ? -5.393 6.538 -15.097 1.00 92.81 91 ASP A CA 1
ATOM 733 C C . ASP A 1 91 ? -4.731 5.294 -15.716 1.00 92.81 91 ASP A C 1
ATOM 735 O O . ASP A 1 91 ? -3.509 5.210 -15.859 1.00 92.81 91 ASP A O 1
ATOM 739 N N . VAL A 1 92 ? -5.547 4.316 -16.132 1.00 94.19 92 VAL A N 1
ATOM 740 C CA . VAL A 1 92 ? -5.056 3.099 -16.799 1.00 94.19 92 VAL A CA 1
ATOM 741 C C . VAL A 1 92 ? -4.351 3.450 -18.105 1.00 94.19 92 VAL A C 1
ATOM 743 O O . VAL A 1 92 ? -3.274 2.922 -18.393 1.00 94.19 92 VAL A O 1
ATOM 746 N N . LYS A 1 93 ? -4.943 4.342 -18.899 1.00 97.00 93 LYS A N 1
ATOM 747 C CA . LYS A 1 93 ? -4.387 4.778 -20.178 1.00 97.00 93 LYS A CA 1
ATOM 748 C C . LYS A 1 93 ? -3.050 5.496 -19.999 1.00 97.00 93 LYS A C 1
ATOM 750 O O . LYS A 1 93 ? -2.103 5.154 -20.706 1.00 97.00 93 LYS A O 1
ATOM 755 N N . GLU A 1 94 ? -2.939 6.412 -19.042 1.00 96.12 94 GLU A N 1
ATOM 756 C CA . GLU A 1 94 ? -1.683 7.106 -18.728 1.00 96.12 94 GLU A CA 1
ATOM 757 C C . GLU A 1 94 ? -0.578 6.120 -18.319 1.00 96.12 94 GLU A C 1
ATOM 759 O O . GLU A 1 94 ? 0.531 6.145 -18.864 1.00 96.12 94 GLU A O 1
ATOM 764 N N . VAL A 1 95 ? -0.888 5.175 -17.424 1.00 95.62 95 VAL A N 1
ATOM 765 C CA . VAL A 1 95 ? 0.072 4.148 -16.988 1.00 95.62 95 VAL A CA 1
ATOM 766 C C . VAL A 1 95 ? 0.517 3.268 -18.157 1.00 95.62 95 VAL A C 1
ATOM 768 O O . VAL A 1 95 ? 1.708 2.975 -18.289 1.00 95.62 95 VAL A O 1
ATOM 771 N N . LEU A 1 96 ? -0.407 2.849 -19.027 1.00 97.00 96 LEU A N 1
ATOM 772 C CA . LEU A 1 96 ? -0.081 2.035 -20.200 1.00 97.00 96 LEU A CA 1
ATOM 773 C C . LEU A 1 96 ? 0.791 2.787 -21.211 1.00 97.00 96 LEU A C 1
ATOM 775 O O . LEU A 1 96 ? 1.688 2.181 -21.794 1.00 97.00 96 LEU A O 1
ATOM 779 N N . GLN A 1 97 ? 0.588 4.093 -21.392 1.00 97.62 97 GLN A N 1
ATOM 780 C CA . GLN A 1 97 ? 1.440 4.913 -22.257 1.00 97.62 97 GLN A CA 1
ATOM 781 C C . GLN A 1 97 ? 2.880 4.971 -21.737 1.00 97.62 97 GLN A C 1
ATOM 783 O O . GLN A 1 97 ? 3.822 4.716 -22.491 1.00 97.62 97 GLN A O 1
ATOM 788 N N . ILE A 1 98 ? 3.055 5.234 -20.438 1.00 97.88 98 ILE A N 1
ATOM 789 C CA . ILE A 1 98 ? 4.378 5.254 -19.799 1.00 97.88 98 ILE A CA 1
ATOM 790 C C . ILE A 1 98 ? 5.045 3.880 -19.925 1.00 97.88 98 ILE A C 1
ATOM 792 O O . ILE A 1 98 ? 6.205 3.779 -20.336 1.00 97.88 98 ILE A O 1
ATOM 796 N N . ARG A 1 99 ? 4.303 2.808 -19.622 1.00 97.94 99 ARG A N 1
ATOM 797 C CA . ARG A 1 99 ? 4.797 1.434 -19.752 1.00 97.94 99 ARG A CA 1
ATOM 798 C C . ARG A 1 99 ? 5.210 1.105 -21.177 1.00 97.94 99 ARG A C 1
ATOM 800 O O . ARG A 1 99 ? 6.293 0.564 -21.351 1.00 97.94 99 ARG A O 1
ATOM 807 N N . GLY A 1 100 ? 4.422 1.479 -22.183 1.00 98.12 100 GLY A N 1
ATOM 808 C CA . GLY A 1 100 ? 4.746 1.216 -23.586 1.00 98.12 100 GLY A CA 1
ATOM 809 C C . GLY A 1 100 ? 6.109 1.782 -23.996 1.00 98.12 100 GLY A C 1
ATOM 810 O O . GLY A 1 100 ? 6.896 1.099 -24.653 1.00 98.12 100 GLY A O 1
ATOM 811 N N . VAL A 1 101 ? 6.442 2.996 -23.541 1.00 98.12 101 VAL A N 1
ATOM 812 C CA . VAL A 1 101 ? 7.755 3.613 -23.795 1.00 98.12 101 VAL A CA 1
ATOM 813 C C . VAL A 1 101 ? 8.881 2.842 -23.098 1.00 98.12 101 VAL A C 1
ATOM 815 O O . VAL A 1 101 ? 9.900 2.524 -23.721 1.00 98.12 101 VAL A O 1
ATOM 818 N N . LEU A 1 102 ? 8.704 2.523 -21.812 1.00 98.38 102 LEU A N 1
ATOM 819 C CA . LEU A 1 102 ? 9.715 1.824 -21.014 1.00 98.38 102 LEU A CA 1
ATOM 820 C C . LEU A 1 102 ? 9.952 0.391 -21.503 1.00 98.38 102 LEU A C 1
ATOM 822 O O . LEU A 1 102 ? 11.098 -0.037 -21.641 1.00 98.38 102 LEU A O 1
ATOM 826 N N . GLU A 1 103 ? 8.882 -0.337 -21.806 1.00 97.94 103 GLU A N 1
ATOM 827 C CA . GLU A 1 103 ? 8.922 -1.711 -22.301 1.00 97.94 103 GLU A CA 1
ATOM 828 C C . GLU A 1 103 ? 9.548 -1.774 -23.696 1.00 97.94 103 GLU A C 1
ATOM 830 O O . GLU A 1 103 ? 10.407 -2.620 -23.937 1.00 97.94 103 GLU A O 1
ATOM 835 N N . GLY A 1 104 ? 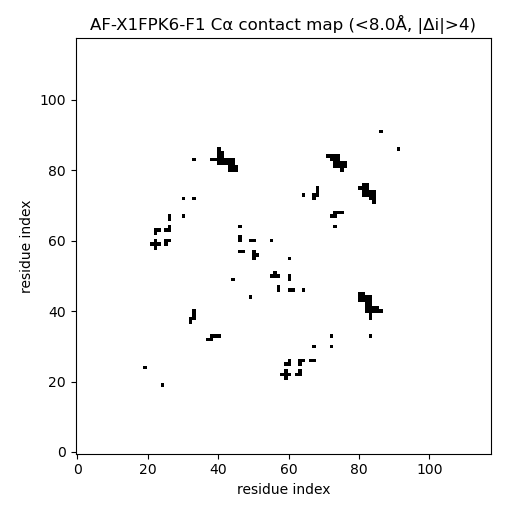9.225 -0.832 -24.590 1.00 97.75 104 GLY A N 1
ATOM 836 C CA . GLY A 1 104 ? 9.868 -0.737 -25.902 1.00 97.75 104 GLY A CA 1
ATOM 837 C C . GLY A 1 104 ? 11.379 -0.489 -25.806 1.00 97.75 104 GLY A C 1
ATOM 838 O O . GLY A 1 104 ? 12.173 -1.131 -26.503 1.00 97.75 104 GLY A O 1
ATOM 839 N N . LEU A 1 105 ? 11.809 0.400 -24.902 1.00 97.75 105 LEU A N 1
ATOM 840 C CA . LEU A 1 105 ? 13.230 0.630 -24.623 1.00 97.75 105 LEU A CA 1
ATOM 841 C C . LEU A 1 105 ? 13.908 -0.623 -24.051 1.00 97.75 105 LEU A C 1
ATOM 843 O O . LEU A 1 105 ? 15.007 -0.983 -24.492 1.00 97.75 105 LEU A O 1
ATOM 847 N N . ALA A 1 106 ? 13.265 -1.281 -23.086 1.00 97.00 106 ALA A N 1
ATOM 848 C CA . ALA A 1 106 ? 13.766 -2.498 -22.462 1.00 97.00 106 ALA A CA 1
ATOM 849 C C . ALA A 1 106 ? 13.920 -3.624 -23.492 1.00 97.00 106 ALA A C 1
ATOM 851 O O . ALA A 1 106 ? 15.006 -4.190 -23.607 1.00 97.00 106 ALA A O 1
ATOM 852 N N . ALA A 1 107 ? 12.891 -3.875 -24.307 1.00 97.06 107 ALA A N 1
ATOM 853 C CA . ALA A 1 107 ? 12.892 -4.887 -25.360 1.00 97.06 107 ALA A CA 1
ATOM 854 C C . ALA A 1 107 ? 13.995 -4.632 -26.396 1.00 97.06 107 ALA A C 1
ATOM 856 O O . ALA A 1 107 ? 14.789 -5.526 -26.687 1.00 97.06 107 ALA A O 1
ATOM 857 N N . ARG A 1 108 ? 14.128 -3.392 -26.892 1.00 96.06 108 ARG A N 1
ATOM 858 C CA . ARG A 1 108 ? 15.206 -3.016 -27.824 1.00 96.06 108 ARG A CA 1
ATOM 859 C C . ARG A 1 108 ? 16.592 -3.244 -27.222 1.00 96.06 108 ARG A C 1
ATOM 861 O O . ARG A 1 108 ? 17.505 -3.696 -27.909 1.00 96.06 108 ARG A O 1
ATOM 868 N N . THR A 1 109 ? 16.769 -2.894 -25.951 1.00 95.50 109 THR A N 1
ATOM 869 C CA . THR A 1 109 ? 18.052 -3.050 -25.252 1.00 95.50 1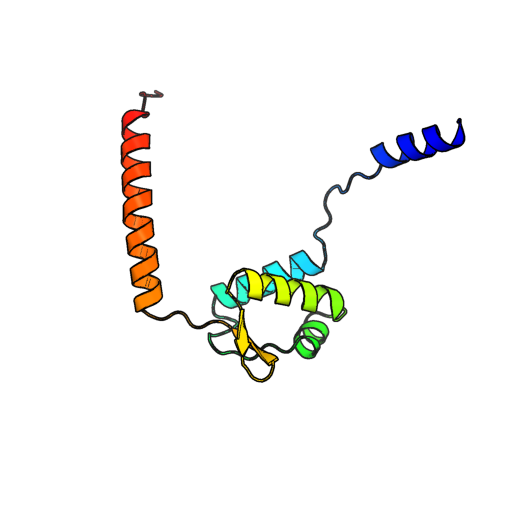09 THR A CA 1
ATOM 870 C C . THR A 1 109 ? 18.378 -4.522 -25.016 1.00 95.50 109 THR A C 1
ATOM 872 O O . THR A 1 109 ? 19.521 -4.926 -25.214 1.00 95.50 109 THR A O 1
ATOM 875 N N . ALA A 1 110 ? 17.381 -5.323 -24.639 1.00 95.25 110 ALA A N 1
ATOM 876 C CA . ALA A 1 110 ? 17.514 -6.762 -24.469 1.00 95.25 110 ALA A CA 1
ATOM 877 C C . ALA A 1 110 ? 17.870 -7.448 -25.795 1.00 95.25 110 ALA A C 1
ATOM 879 O O . ALA A 1 110 ? 18.843 -8.192 -25.837 1.00 95.25 110 ALA A O 1
ATOM 880 N N . ALA A 1 111 ? 17.175 -7.120 -26.889 1.00 94.94 111 ALA A N 1
ATOM 881 C CA . ALA A 1 111 ? 17.444 -7.676 -28.217 1.00 94.94 111 ALA A CA 1
ATOM 882 C C . ALA A 1 111 ? 18.882 -7.409 -28.697 1.00 94.94 111 ALA A C 1
ATOM 884 O O . ALA A 1 111 ? 19.511 -8.286 -29.274 1.00 94.94 111 ALA A O 1
ATOM 885 N N . LYS A 1 112 ? 19.448 -6.230 -28.403 1.00 92.19 112 LYS A N 1
ATOM 886 C CA . LYS A 1 112 ? 20.856 -5.917 -28.723 1.00 92.19 112 LYS A CA 1
ATOM 887 C C . LYS A 1 112 ? 21.873 -6.701 -27.891 1.00 92.19 112 LYS A C 1
ATOM 889 O O . LYS A 1 112 ? 23.019 -6.833 -28.304 1.00 92.19 112 LYS A O 1
ATOM 894 N N . LYS A 1 113 ? 21.485 -7.137 -26.692 1.00 88.50 113 LYS A N 1
ATOM 895 C CA . LYS A 1 113 ? 22.335 -7.883 -25.752 1.00 88.50 113 LYS A CA 1
ATOM 896 C C . LYS A 1 113 ? 22.112 -9.389 -25.818 1.00 88.50 113 LYS A C 1
ATOM 898 O O . LYS A 1 113 ? 22.795 -10.115 -25.101 1.00 88.50 113 LYS A O 1
ATOM 903 N N . LEU A 1 114 ? 21.168 -9.845 -26.639 1.00 84.00 114 LEU A N 1
ATOM 904 C CA . LEU A 1 114 ? 20.994 -11.253 -26.946 1.00 84.00 114 LEU A CA 1
ATOM 905 C C . LEU A 1 114 ? 22.238 -11.711 -27.712 1.00 84.00 114 LEU A C 1
ATOM 907 O O . LEU A 1 114 ? 22.353 -11.555 -28.922 1.00 84.00 114 LEU A O 1
ATOM 911 N N . THR A 1 115 ? 23.215 -12.218 -26.971 1.00 72.19 115 THR A N 1
ATOM 912 C CA . THR A 1 115 ? 24.203 -13.135 -27.514 1.00 72.19 115 THR A CA 1
ATOM 913 C C . THR A 1 115 ? 23.562 -14.514 -27.543 1.00 72.19 115 THR A C 1
ATOM 915 O O . THR A 1 115 ? 22.835 -14.873 -26.613 1.00 72.19 115 THR A O 1
ATOM 918 N N . ASP A 1 116 ? 23.816 -15.281 -28.603 1.00 63.53 116 ASP A N 1
ATOM 919 C CA . ASP A 1 116 ? 23.453 -16.696 -28.667 1.00 63.53 116 ASP A CA 1
ATOM 920 C C . ASP A 1 116 ? 24.133 -17.431 -27.505 1.00 63.53 116 ASP A C 1
ATOM 922 O O . ASP A 1 116 ? 25.273 -17.889 -27.599 1.00 63.53 116 ASP A O 1
ATOM 926 N N . LYS A 1 117 ? 23.445 -17.537 -26.370 1.00 61.03 117 LYS A N 1
ATOM 927 C CA . LYS A 1 117 ? 23.692 -18.625 -25.435 1.00 61.03 117 LYS A CA 1
ATOM 928 C C . LYS A 1 117 ? 23.013 -19.848 -26.034 1.00 61.03 117 LYS A C 1
ATOM 930 O O . LYS A 1 117 ? 21.821 -20.054 -25.822 1.00 61.03 117 LYS A O 1
ATOM 935 N N . LYS A 1 118 ? 23.786 -20.582 -26.839 1.00 46.34 118 LYS A N 1
ATOM 936 C CA . LYS A 1 118 ? 23.551 -22.010 -27.062 1.00 46.34 118 LYS A CA 1
ATOM 937 C C . LYS A 1 118 ? 23.515 -22.748 -25.728 1.00 46.34 118 LYS A C 1
ATOM 939 O O . LYS A 1 118 ? 24.291 -22.352 -24.826 1.00 46.34 118 LYS A O 1
#

InterPro domains:
  IPR000524 Transcription regulator HTH, GntR [PF00392] (23-82)
  IPR000524 Transcription regulator HTH, GntR [PR00035] (44-58)
  IPR000524 Transcription regulator HTH, GntR [PR00035] (58-74)
  IPR000524 Transcription regulator HTH, GntR [PS50949] (20-87)
  IPR000524 Transcription regulator HTH, GntR [SM00345] (26-84)
  IPR000524 Transcription regulator HTH, GntR [cd07377] (24-85)
  IPR008920 Transcription regulator FadR/GntR, C-terminal [G3DSA:1.20.120.530] (83-118)
  IPR036388 Winged helix-like DNA-binding domain superfamily [G3DSA:1.10.10.10] (21-82)
  IPR036390 Winged helix DNA-binding domain superf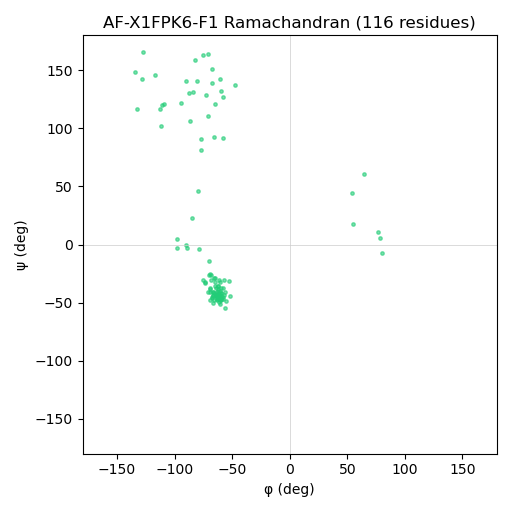amily [SSF46785] (23-109)